Protein AF-A0AAV0GE05-F1 (afdb_monomer)

Secondary structure (DSSP, 8-state):
--HHHHHHHHHHHHHHHHHTTS-TTHHHHHHHHHHT--HHHHHHHHHHHHHHTSS--TTSTTHHHHHHHHHHHHHTT-HHHHHHHHHTTHHHHHHHHHHH--GGGGEEE-SSSS-EEE-SS-HHHHHHHHHHHHHGGGS--

Structure (mmCIF, N/CA/C/O backbone):
data_AF-A0AAV0GE05-F1
#
_entry.id   AF-A0AAV0GE05-F1
#
loop_
_atom_site.group_PDB
_atom_site.id
_atom_site.type_symbol
_atom_site.label_atom_id
_atom_site.label_alt_id
_atom_site.label_comp_id
_atom_site.label_asym_id
_atom_site.label_entity_id
_atom_site.label_seq_id
_atom_site.pdbx_PDB_ins_code
_atom_site.Cartn_x
_atom_site.Cartn_y
_atom_site.Cartn_z
_atom_site.occupancy
_atom_site.B_iso_or_equiv
_atom_site.auth_seq_id
_atom_site.auth_comp_id
_atom_site.auth_asym_id
_atom_site.auth_atom_id
_atom_site.pdbx_PDB_model_num
ATOM 1 N N . MET A 1 1 ? -15.105 -10.826 10.543 1.00 56.22 1 MET A N 1
ATOM 2 C CA . MET A 1 1 ? -13.680 -10.651 10.905 1.00 56.22 1 MET A CA 1
ATOM 3 C C . MET A 1 1 ? -13.023 -11.988 10.684 1.00 56.22 1 MET A C 1
ATOM 5 O O . MET A 1 1 ? -13.471 -12.946 11.300 1.00 56.22 1 MET A O 1
ATOM 9 N N . THR A 1 2 ? -12.043 -12.061 9.797 1.00 76.19 2 THR A N 1
ATOM 10 C CA . THR A 1 2 ? -11.319 -13.301 9.517 1.00 76.19 2 THR A CA 1
ATOM 11 C C . THR A 1 2 ? -9.895 -13.157 10.046 1.00 76.19 2 THR A C 1
ATOM 13 O O . THR A 1 2 ? -9.315 -12.073 9.993 1.00 76.19 2 THR A O 1
ATOM 16 N N . GLU A 1 3 ? -9.327 -14.234 10.588 1.00 81.25 3 GLU A N 1
ATOM 17 C CA . GLU A 1 3 ? -7.899 -14.286 10.949 1.00 81.25 3 GLU A CA 1
ATOM 18 C C . GLU A 1 3 ? -7.000 -13.984 9.735 1.00 81.25 3 GLU A C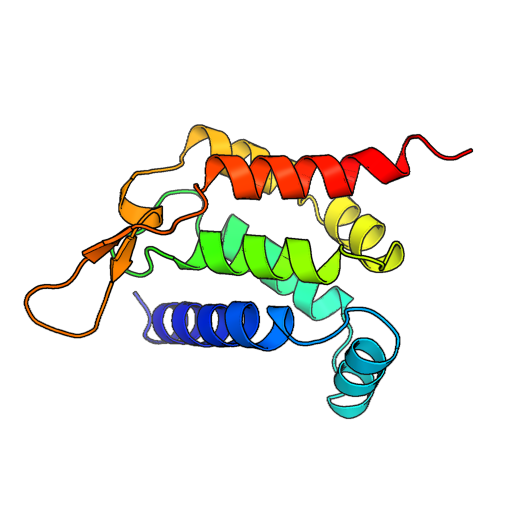 1
ATOM 20 O O . GLU A 1 3 ? -5.898 -13.460 9.871 1.00 81.25 3 GLU A O 1
ATOM 25 N N . GLU A 1 4 ? -7.536 -14.201 8.535 1.00 85.44 4 GLU A N 1
ATOM 26 C CA . GLU A 1 4 ? -6.937 -13.834 7.260 1.00 85.44 4 GLU A CA 1
ATOM 27 C C . GLU A 1 4 ? -6.592 -12.340 7.150 1.00 85.44 4 GLU A C 1
ATOM 29 O O . GLU A 1 4 ? -5.464 -12.027 6.782 1.00 85.44 4 GLU A O 1
ATOM 34 N N . SER A 1 5 ? -7.485 -11.406 7.509 1.00 85.94 5 SER A N 1
ATOM 35 C CA . SER A 1 5 ? -7.186 -9.964 7.388 1.00 85.94 5 SER A CA 1
ATOM 36 C C . SER A 1 5 ? -6.056 -9.520 8.322 1.00 85.94 5 SER A C 1
ATOM 38 O O . SER A 1 5 ? -5.249 -8.667 7.960 1.00 85.94 5 SER A O 1
ATOM 40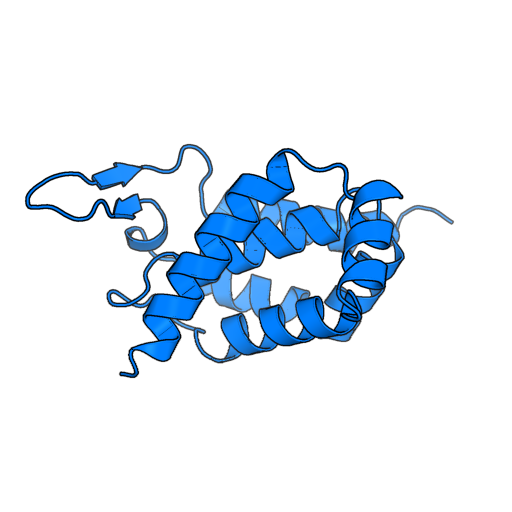 N N . LYS A 1 6 ? -5.959 -10.119 9.517 1.00 88.06 6 LYS A N 1
ATOM 41 C CA . LYS A 1 6 ? -4.842 -9.858 10.440 1.00 88.06 6 LYS A CA 1
ATOM 42 C C . LYS A 1 6 ? -3.535 -10.406 9.883 1.00 88.06 6 LYS A C 1
ATOM 44 O O . LYS A 1 6 ? -2.520 -9.719 9.906 1.00 88.06 6 LYS A O 1
ATOM 49 N N . MET A 1 7 ? -3.566 -11.634 9.368 1.00 91.12 7 MET A N 1
ATOM 50 C CA . MET A 1 7 ? -2.401 -12.240 8.732 1.00 91.12 7 MET A CA 1
ATOM 51 C C . MET A 1 7 ? -1.946 -11.409 7.527 1.00 91.12 7 MET A C 1
ATOM 53 O O . MET A 1 7 ? -0.752 -11.182 7.368 1.00 91.12 7 MET A O 1
ATOM 57 N N . GLN A 1 8 ? -2.880 -10.889 6.728 1.00 91.75 8 GLN A N 1
ATOM 58 C CA . GLN A 1 8 ? -2.580 -9.975 5.627 1.00 91.75 8 GLN A CA 1
ATOM 59 C C . GLN A 1 8 ? -1.893 -8.696 6.111 1.00 91.75 8 GLN A C 1
ATOM 61 O O . GLN A 1 8 ? -0.857 -8.352 5.553 1.00 91.75 8 GLN A O 1
ATOM 66 N N . GLU A 1 9 ? -2.400 -8.026 7.154 1.00 92.56 9 GLU A N 1
ATOM 67 C CA . GLU A 1 9 ? -1.742 -6.839 7.730 1.00 92.56 9 GLU A CA 1
ATOM 68 C C . GLU A 1 9 ? -0.304 -7.153 8.174 1.00 92.56 9 GLU A C 1
ATOM 70 O O . GLU A 1 9 ? 0.615 -6.393 7.870 1.00 92.56 9 GLU A O 1
ATOM 75 N N . VAL A 1 10 ? -0.094 -8.287 8.851 1.00 91.12 10 VAL A N 1
ATOM 76 C CA . VAL A 1 10 ? 1.235 -8.715 9.317 1.00 91.12 10 VAL A CA 1
ATOM 77 C C . VAL A 1 10 ? 2.180 -8.978 8.143 1.00 91.12 10 VAL A C 1
ATOM 79 O O . VAL A 1 10 ? 3.310 -8.490 8.148 1.00 91.12 10 VAL A O 1
ATOM 82 N N . MET A 1 11 ? 1.726 -9.716 7.128 1.00 93.31 11 MET A N 1
ATOM 83 C CA . MET A 1 11 ? 2.538 -10.041 5.953 1.00 93.31 11 MET A CA 1
ATOM 84 C C . MET A 1 11 ? 2.866 -8.792 5.128 1.00 93.31 11 MET A C 1
ATOM 86 O O . MET A 1 11 ? 4.006 -8.643 4.695 1.00 93.31 11 MET A O 1
ATOM 90 N N . LEU A 1 12 ? 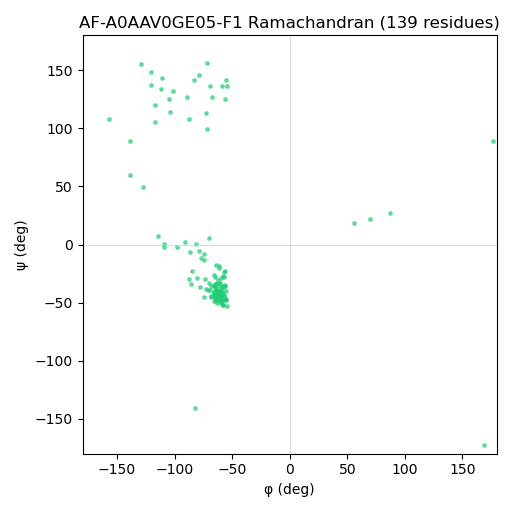1.906 -7.875 4.954 1.00 92.88 12 LEU A N 1
ATOM 91 C CA . LEU A 1 12 ? 2.137 -6.587 4.293 1.00 92.88 12 LEU A CA 1
ATOM 92 C C . LEU A 1 12 ? 3.138 -5.732 5.069 1.00 92.88 12 LEU A C 1
ATOM 94 O O . LEU A 1 12 ? 4.021 -5.143 4.457 1.00 92.88 12 LEU A O 1
ATOM 98 N N . GLY A 1 13 ? 3.027 -5.685 6.398 1.00 91.06 13 GLY A N 1
ATOM 99 C CA . GLY A 1 13 ? 3.967 -4.945 7.237 1.00 91.06 13 GLY A CA 1
ATOM 100 C C . GLY A 1 13 ? 5.385 -5.497 7.145 1.00 91.06 13 GLY A C 1
ATOM 101 O O . GLY A 1 13 ? 6.333 -4.731 6.989 1.00 91.06 13 GLY A O 1
ATOM 102 N N . LEU A 1 14 ? 5.543 -6.825 7.173 1.00 91.50 14 LEU A N 1
ATOM 103 C CA . LEU A 1 14 ? 6.845 -7.456 6.959 1.00 91.50 14 LEU A CA 1
ATOM 104 C C . LEU A 1 14 ? 7.396 -7.123 5.568 1.00 91.50 14 LEU A C 1
ATOM 106 O O . LEU A 1 14 ? 8.553 -6.726 5.449 1.00 91.50 14 LEU A O 1
ATOM 110 N N . ALA A 1 15 ? 6.564 -7.252 4.533 1.00 90.50 15 ALA A N 1
ATOM 111 C CA . ALA A 1 15 ? 6.942 -6.930 3.166 1.00 90.50 15 ALA A CA 1
ATOM 112 C C . ALA A 1 15 ? 7.395 -5.468 3.045 1.00 90.50 15 ALA A C 1
ATOM 114 O O . ALA A 1 15 ? 8.508 -5.232 2.585 1.00 90.50 15 ALA A O 1
ATOM 115 N N . SER A 1 16 ? 6.603 -4.495 3.512 1.00 86.38 16 SER A N 1
ATOM 116 C CA . SER A 1 16 ? 6.952 -3.073 3.392 1.00 86.38 16 SER A CA 1
ATOM 117 C C . SER A 1 16 ? 8.285 -2.745 4.070 1.00 86.38 16 SER A C 1
ATOM 119 O O . SER A 1 16 ? 9.072 -1.976 3.528 1.00 86.38 16 SER A O 1
ATOM 121 N N . HIS A 1 17 ? 8.600 -3.392 5.196 1.00 85.81 17 HIS A N 1
ATOM 122 C CA . HIS A 1 17 ? 9.860 -3.173 5.908 1.00 85.81 17 HIS A CA 1
ATOM 123 C C . HIS A 1 17 ? 11.057 -3.873 5.264 1.00 85.81 17 HIS A C 1
ATOM 125 O O . HIS A 1 17 ? 12.149 -3.315 5.271 1.00 85.81 17 HIS A O 1
ATOM 131 N N . VAL A 1 18 ? 10.876 -5.073 4.709 1.00 86.19 18 VAL A N 1
ATOM 132 C CA . VAL A 1 18 ? 11.963 -5.811 4.045 1.00 86.19 18 VAL A CA 1
ATOM 133 C C . VAL A 1 18 ? 12.279 -5.202 2.682 1.00 86.19 18 VAL A C 1
ATOM 135 O O . VAL A 1 18 ? 13.446 -4.977 2.367 1.00 86.19 18 VAL A O 1
ATOM 138 N N . PHE A 1 19 ? 11.251 -4.889 1.891 1.00 83.06 19 PHE A N 1
ATOM 139 C CA . PHE A 1 19 ? 11.423 -4.357 0.542 1.00 83.06 19 PHE A CA 1
ATOM 140 C C . PHE A 1 19 ? 12.059 -2.966 0.529 1.00 83.06 19 PHE A C 1
ATOM 142 O O . PHE A 1 19 ? 12.783 -2.661 -0.406 1.00 83.06 19 PHE A O 1
ATOM 149 N N . MET A 1 20 ? 11.917 -2.156 1.585 1.00 76.81 20 MET A N 1
ATOM 150 C CA . MET A 1 20 ? 12.657 -0.888 1.698 1.00 76.81 20 MET A CA 1
ATOM 151 C C . MET A 1 20 ? 14.184 -1.039 1.594 1.00 76.81 20 MET A C 1
ATOM 153 O O . MET A 1 20 ? 14.854 -0.069 1.247 1.00 76.81 20 MET A O 1
ATOM 157 N N . TYR A 1 21 ? 14.728 -2.223 1.884 1.00 80.94 21 TYR A N 1
ATOM 158 C CA . TYR A 1 21 ? 16.158 -2.523 1.758 1.00 80.94 21 TYR A CA 1
ATOM 159 C C . TYR A 1 21 ? 16.519 -3.240 0.451 1.00 80.94 21 TYR A C 1
ATOM 161 O O . TYR A 1 21 ? 17.691 -3.529 0.228 1.00 80.94 21 TYR A O 1
ATOM 169 N N . MET A 1 22 ? 15.531 -3.547 -0.392 1.00 77.94 22 MET A N 1
ATOM 170 C CA . MET A 1 22 ? 15.728 -4.150 -1.706 1.00 77.94 22 MET A CA 1
ATOM 171 C C . MET A 1 22 ? 15.601 -3.078 -2.784 1.00 77.94 22 MET A C 1
ATOM 173 O O . MET A 1 22 ? 14.620 -2.329 -2.811 1.00 77.94 22 MET A O 1
ATOM 177 N N . GLU A 1 23 ? 16.553 -3.035 -3.713 1.00 70.69 23 GLU A N 1
ATOM 178 C CA . GLU A 1 23 ? 16.426 -2.180 -4.892 1.00 70.69 23 GLU A CA 1
ATOM 179 C C . GLU A 1 23 ? 15.294 -2.709 -5.792 1.00 70.69 23 GLU A C 1
ATOM 181 O O . GLU A 1 23 ? 15.269 -3.879 -6.186 1.00 70.69 23 GLU A O 1
ATOM 186 N N . SER A 1 24 ? 14.344 -1.836 -6.138 1.00 63.75 24 SER A N 1
ATOM 187 C CA . SER A 1 24 ? 13.180 -2.126 -6.996 1.00 63.75 24 SER A CA 1
ATOM 188 C C . SER A 1 24 ? 13.541 -2.364 -8.475 1.00 63.75 24 SER A C 1
ATOM 190 O O . SER A 1 24 ? 12.663 -2.565 -9.316 1.00 63.75 24 SER A O 1
ATOM 192 N N . GLY A 1 25 ? 14.840 -2.394 -8.787 1.00 68.50 25 GLY A N 1
ATOM 193 C CA . GLY A 1 25 ? 15.402 -2.719 -10.092 1.00 68.50 25 GLY A CA 1
ATOM 194 C C . GLY A 1 25 ? 15.517 -4.225 -10.352 1.00 68.50 25 GLY A C 1
ATOM 195 O O . GLY A 1 25 ? 14.632 -5.020 -10.022 1.00 68.50 25 GLY A O 1
ATOM 196 N N . GLU A 1 26 ? 16.622 -4.632 -10.981 1.00 68.94 26 GLU A N 1
ATOM 197 C CA . GLU A 1 26 ? 16.803 -5.990 -11.516 1.00 68.94 26 GLU A CA 1
ATOM 198 C C . GLU A 1 26 ? 16.718 -7.101 -10.459 1.00 68.94 26 GLU A C 1
ATOM 200 O O . GLU A 1 26 ? 16.220 -8.193 -10.760 1.00 68.94 26 GLU A O 1
ATOM 205 N N . GLU A 1 27 ? 17.160 -6.824 -9.229 1.00 73.12 27 GLU A N 1
ATOM 206 C CA . GLU A 1 27 ? 17.150 -7.787 -8.126 1.00 73.12 27 GLU A CA 1
ATOM 207 C C . GLU A 1 27 ? 15.719 -8.163 -7.724 1.00 73.12 27 GLU A C 1
ATOM 209 O O . GLU A 1 27 ? 15.377 -9.350 -7.680 1.00 73.12 27 GLU A O 1
ATOM 214 N N . SER A 1 28 ? 14.842 -7.172 -7.535 1.00 77.69 28 SER A N 1
ATOM 215 C CA . SER A 1 28 ? 13.436 -7.422 -7.207 1.00 77.69 28 SER A CA 1
ATOM 216 C C . SER A 1 28 ? 12.719 -8.209 -8.311 1.00 77.69 28 SER A C 1
ATOM 218 O O . SER A 1 28 ? 12.069 -9.220 -8.033 1.00 77.69 28 SER A O 1
ATOM 220 N N . GLY A 1 29 ? 12.923 -7.833 -9.579 1.00 82.75 29 GLY A N 1
ATOM 221 C CA . GLY A 1 29 ? 12.338 -8.533 -10.722 1.00 82.75 29 GLY A CA 1
ATOM 222 C C . GLY A 1 29 ? 12.830 -9.980 -10.838 1.00 82.75 29 GLY A C 1
ATOM 223 O O . GLY A 1 29 ? 12.082 -10.869 -11.250 1.00 82.75 29 GLY A O 1
ATOM 224 N N . MET A 1 30 ? 14.080 -10.263 -10.450 1.00 83.75 30 MET A N 1
ATOM 225 C CA . MET A 1 30 ? 14.581 -11.638 -10.366 1.00 83.75 30 MET A CA 1
ATOM 226 C C . MET A 1 30 ? 13.851 -12.439 -9.284 1.00 83.75 30 MET A C 1
ATOM 228 O O . MET A 1 30 ? 13.495 -13.595 -9.531 1.00 83.75 30 MET A O 1
ATOM 232 N N . MET A 1 31 ? 13.592 -11.838 -8.121 1.00 85.19 31 MET A N 1
ATOM 233 C CA . MET A 1 31 ? 12.864 -12.494 -7.031 1.00 85.19 31 MET A CA 1
ATOM 234 C C . MET A 1 31 ? 11.418 -12.811 -7.423 1.00 85.19 31 MET A C 1
ATOM 236 O O . MET A 1 31 ? 10.976 -13.940 -7.204 1.00 85.19 31 MET A O 1
ATOM 240 N N . PHE A 1 32 ? 10.715 -11.883 -8.082 1.00 88.00 32 PHE A N 1
ATOM 241 C CA . PHE A 1 32 ? 9.369 -12.126 -8.619 1.00 88.00 32 PHE A CA 1
ATOM 242 C C . PHE A 1 32 ? 9.353 -13.280 -9.627 1.00 88.00 32 PHE A C 1
ATOM 244 O O . PHE A 1 32 ? 8.574 -14.227 -9.481 1.00 88.00 32 PHE A O 1
ATOM 251 N N . ARG A 1 33 ? 10.293 -13.285 -10.585 1.00 88.88 33 ARG A N 1
ATOM 252 C CA . ARG A 1 33 ? 10.438 -14.391 -11.549 1.00 88.88 33 ARG A CA 1
ATOM 253 C C . ARG A 1 33 ? 10.721 -15.727 -10.868 1.00 88.88 33 ARG A C 1
ATOM 255 O O . ARG A 1 33 ? 10.111 -16.728 -11.233 1.00 88.88 33 ARG A O 1
ATOM 262 N N . LYS A 1 34 ? 11.618 -15.754 -9.878 1.00 90.31 34 LYS A N 1
ATOM 263 C CA . LYS A 1 34 ? 11.959 -16.971 -9.124 1.00 90.31 34 LYS A CA 1
ATOM 264 C C . LYS A 1 34 ? 10.773 -17.491 -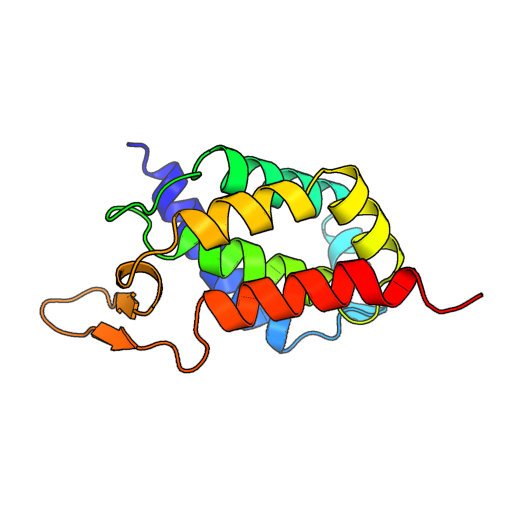8.310 1.00 90.31 34 LYS A C 1
ATOM 266 O O . LYS A 1 34 ? 10.607 -18.702 -8.196 1.00 90.31 34 LYS A O 1
ATOM 271 N N . ALA A 1 35 ? 9.959 -16.591 -7.766 1.00 90.56 35 ALA A N 1
ATOM 272 C CA . ALA A 1 35 ? 8.729 -16.932 -7.061 1.00 90.56 35 ALA A CA 1
ATOM 273 C C . ALA A 1 35 ? 7.589 -17.355 -8.007 1.00 90.56 35 ALA A C 1
ATOM 275 O O . ALA A 1 35 ? 6.592 -17.899 -7.540 1.00 90.56 35 ALA A O 1
ATOM 276 N N . GLY A 1 36 ? 7.720 -17.119 -9.318 1.00 92.69 36 GLY A N 1
ATOM 277 C CA . GLY A 1 36 ? 6.664 -17.381 -10.296 1.00 92.69 36 GLY A CA 1
ATOM 278 C C . GLY A 1 36 ? 5.475 -16.425 -10.176 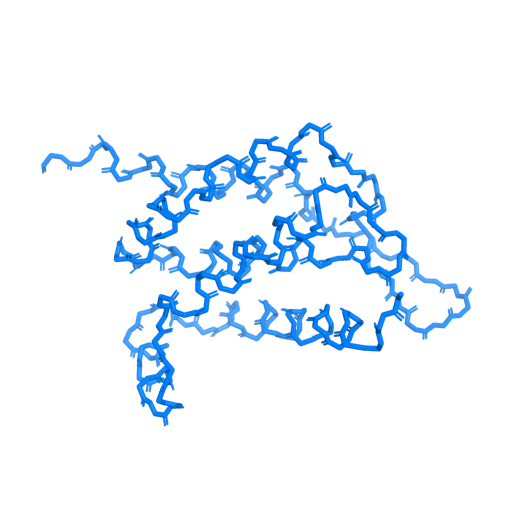1.00 92.69 36 GLY A C 1
ATOM 279 O O . GLY A 1 36 ? 4.380 -16.772 -10.608 1.00 92.69 36 GLY A O 1
ATOM 280 N N . ILE A 1 37 ? 5.680 -15.245 -9.583 1.00 91.25 37 ILE A N 1
ATOM 281 C CA . ILE A 1 37 ? 4.642 -14.240 -9.331 1.00 91.25 37 ILE A CA 1
ATOM 282 C C . ILE A 1 37 ? 4.912 -13.035 -10.224 1.00 91.25 37 ILE A C 1
ATOM 284 O O . ILE A 1 37 ? 6.045 -12.561 -10.295 1.00 91.25 37 ILE A O 1
ATOM 288 N N . LYS A 1 38 ? 3.879 -12.514 -10.888 1.00 91.81 38 LYS A N 1
ATOM 289 C CA . LYS A 1 38 ? 3.992 -11.265 -11.651 1.00 91.81 38 LYS A CA 1
ATOM 290 C C . LYS A 1 38 ? 3.821 -10.063 -10.732 1.00 91.81 38 LYS A C 1
ATOM 292 O O . LYS A 1 38 ? 2.921 -10.044 -9.895 1.00 91.81 38 LYS A O 1
ATOM 297 N N . GLU A 1 39 ? 4.593 -9.008 -10.961 1.00 91.06 39 GLU A N 1
ATOM 298 C CA . GLU A 1 39 ? 4.456 -7.745 -10.226 1.00 91.06 39 GLU A CA 1
ATOM 299 C C . GLU A 1 39 ? 3.030 -7.176 -10.347 1.00 91.06 39 GLU A C 1
ATOM 301 O O . GLU A 1 39 ? 2.471 -6.670 -9.377 1.00 91.06 39 GLU A O 1
ATOM 306 N N . ALA A 1 40 ? 2.386 -7.351 -11.506 1.00 93.44 40 ALA A N 1
ATOM 307 C CA . ALA A 1 40 ? 1.001 -6.940 -11.727 1.00 93.44 40 ALA A CA 1
ATOM 308 C C . ALA A 1 40 ? -0.017 -7.665 -10.824 1.00 93.44 40 ALA A C 1
ATOM 310 O O . ALA A 1 40 ? -1.033 -7.075 -10.459 1.00 93.44 40 ALA A O 1
ATOM 311 N N . GLU A 1 41 ? 0.249 -8.915 -10.432 1.00 95.06 41 GLU A N 1
ATOM 312 C CA . GLU A 1 41 ? -0.619 -9.655 -9.505 1.00 95.06 41 GLU A CA 1
ATOM 313 C C . GLU A 1 41 ? -0.520 -9.076 -8.091 1.00 95.06 41 GLU A C 1
ATOM 315 O O . GLU A 1 41 ? -1.537 -8.914 -7.414 1.00 95.06 41 GLU A O 1
ATOM 320 N N . LEU A 1 42 ? 0.689 -8.688 -7.666 1.00 93.81 42 LEU A N 1
ATOM 321 C CA . LEU A 1 42 ? 0.879 -7.978 -6.403 1.00 93.81 42 LEU A CA 1
ATOM 322 C C . LEU A 1 42 ? 0.185 -6.611 -6.436 1.00 93.81 42 LEU A C 1
ATOM 324 O O . LEU A 1 42 ? -0.568 -6.298 -5.517 1.00 93.81 42 LEU A O 1
ATOM 328 N N . ALA A 1 43 ? 0.368 -5.835 -7.509 1.00 95.81 43 ALA A N 1
ATOM 329 C CA . ALA A 1 43 ? -0.290 -4.539 -7.685 1.00 95.81 43 ALA A CA 1
ATOM 330 C C . ALA A 1 43 ? -1.820 -4.660 -7.593 1.00 95.81 43 ALA A C 1
ATOM 332 O O . ALA A 1 43 ? -2.462 -3.927 -6.840 1.00 95.81 43 ALA A O 1
ATOM 333 N N . GLN A 1 44 ? -2.404 -5.637 -8.292 1.00 97.25 44 GLN A N 1
ATOM 334 C CA . GLN A 1 44 ? -3.839 -5.908 -8.225 1.00 97.25 44 GLN A CA 1
ATOM 335 C C . GLN A 1 44 ? -4.281 -6.285 -6.808 1.00 97.25 44 GLN A C 1
ATOM 337 O O . GLN A 1 44 ? -5.327 -5.825 -6.345 1.00 97.25 44 GLN A O 1
ATOM 342 N N . LYS A 1 45 ? -3.486 -7.088 -6.092 1.00 96.19 45 LYS A N 1
ATOM 343 C CA . LYS A 1 45 ? -3.812 -7.466 -4.717 1.00 96.19 45 LYS A CA 1
ATOM 344 C C . LYS A 1 45 ? -3.799 -6.267 -3.771 1.00 96.19 45 LYS A C 1
ATOM 346 O O . LYS A 1 45 ? -4.658 -6.193 -2.896 1.00 96.19 45 LYS A O 1
ATOM 351 N N . LEU A 1 46 ? -2.872 -5.327 -3.958 1.00 96.94 46 LEU A N 1
ATOM 352 C CA . LEU A 1 46 ? -2.824 -4.093 -3.170 1.00 96.94 46 LEU A CA 1
ATOM 353 C C . LEU A 1 46 ? -4.070 -3.238 -3.392 1.00 96.94 46 LEU A C 1
ATOM 355 O O . LEU A 1 46 ? -4.672 -2.803 -2.414 1.00 96.94 46 LEU A O 1
ATOM 359 N N . ILE A 1 47 ? -4.512 -3.077 -4.640 1.00 97.75 47 ILE A N 1
ATOM 360 C CA . ILE A 1 47 ? -5.753 -2.353 -4.951 1.00 97.75 47 ILE A CA 1
ATOM 361 C C . ILE A 1 47 ? -6.958 -3.010 -4.274 1.00 97.75 47 ILE A C 1
ATOM 363 O O . ILE A 1 47 ? -7.683 -2.334 -3.554 1.00 97.75 47 ILE A O 1
ATOM 367 N N . GLN A 1 48 ? -7.108 -4.334 -4.378 1.00 97.00 48 GLN A N 1
ATOM 368 C CA . GLN A 1 48 ? -8.191 -5.064 -3.698 1.00 97.00 48 GLN A CA 1
ATOM 369 C C . GLN A 1 48 ? -8.160 -4.893 -2.168 1.00 97.00 48 GLN A C 1
ATOM 371 O O . GLN A 1 48 ? -9.202 -4.837 -1.507 1.00 97.00 48 GLN A O 1
ATOM 376 N N . ILE A 1 49 ? -6.966 -4.832 -1.570 1.00 95.62 49 ILE A N 1
ATOM 377 C CA . ILE A 1 49 ? -6.816 -4.567 -0.135 1.00 95.62 49 ILE A CA 1
ATOM 378 C C . ILE A 1 49 ? -7.316 -3.158 0.203 1.00 95.62 49 ILE A C 1
ATOM 380 O O . ILE A 1 49 ? -8.060 -3.012 1.172 1.00 95.62 49 ILE A O 1
ATOM 384 N N . LEU A 1 50 ? -6.953 -2.142 -0.582 1.00 96.50 50 L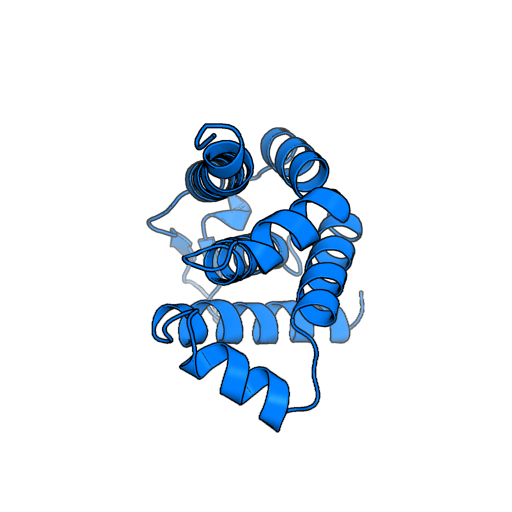EU A N 1
ATOM 385 C CA . LEU A 1 50 ? -7.405 -0.766 -0.357 1.00 96.50 50 LEU A CA 1
ATOM 386 C C . LEU A 1 50 ? -8.921 -0.630 -0.563 1.00 96.50 50 LEU A C 1
ATOM 388 O O . LEU A 1 50 ? -9.605 -0.094 0.309 1.00 96.50 50 LEU A O 1
ATOM 392 N N . GLU A 1 51 ? -9.462 -1.239 -1.620 1.00 95.81 51 GLU A N 1
ATOM 393 C CA . GLU A 1 51 ? -10.901 -1.270 -1.910 1.00 95.81 51 GLU A CA 1
ATOM 394 C C . GLU A 1 51 ? -11.712 -1.935 -0.791 1.00 95.81 51 GLU A C 1
ATOM 396 O O . GLU A 1 51 ? -12.803 -1.483 -0.448 1.00 95.81 51 GLU A O 1
ATOM 401 N N . SER A 1 52 ? -11.183 -3.004 -0.190 1.00 94.31 52 SER A N 1
ATOM 402 C CA . SER A 1 52 ? -11.842 -3.693 0.928 1.00 94.31 52 SER A CA 1
ATOM 403 C C . SER A 1 52 ? -11.708 -2.951 2.264 1.00 94.31 52 SER A C 1
ATOM 405 O O . SER A 1 52 ? -12.414 -3.277 3.220 1.00 94.31 52 SER A O 1
ATOM 407 N N . HIS A 1 53 ? -10.839 -1.939 2.333 1.00 93.69 53 HIS A N 1
ATOM 408 C CA . HIS A 1 53 ? -10.556 -1.157 3.534 1.00 93.69 53 HIS A CA 1
ATOM 409 C C . HIS A 1 53 ? -10.689 0.350 3.282 1.00 93.69 53 HIS A C 1
ATOM 411 O O . HIS A 1 53 ? -9.817 1.109 3.694 1.00 93.69 53 HIS A O 1
ATOM 417 N N . GLN A 1 54 ? -11.793 0.803 2.679 1.00 93.31 54 GLN A N 1
ATOM 418 C CA . GLN A 1 54 ? -12.035 2.233 2.405 1.00 93.31 54 GLN A CA 1
ATOM 419 C C . GLN A 1 54 ? -12.011 3.129 3.656 1.00 93.31 54 GLN A C 1
ATOM 421 O O . GLN A 1 54 ? -11.672 4.297 3.555 1.00 93.31 54 GLN A O 1
ATOM 426 N N . TYR A 1 55 ? -12.329 2.592 4.843 1.00 93.56 55 TYR A N 1
ATOM 427 C CA . TYR A 1 55 ? -12.329 3.335 6.112 1.00 93.56 55 TYR A CA 1
ATOM 428 C C . TYR A 1 55 ? -11.359 2.738 7.133 1.00 93.56 55 TYR A C 1
ATOM 430 O O . TYR A 1 55 ? -11.116 1.525 7.113 1.00 93.56 55 TYR A O 1
ATOM 438 N N . PRO A 1 56 ? -10.742 3.546 8.022 1.00 91.00 56 PRO A N 1
ATOM 439 C CA . PRO A 1 56 ? -9.804 3.053 9.032 1.00 91.00 56 PRO A CA 1
ATOM 440 C C . PRO A 1 56 ? -10.415 1.944 9.882 1.00 91.00 56 PRO A C 1
ATOM 442 O O . PRO A 1 56 ? -11.555 2.036 10.332 1.00 91.00 56 PRO A O 1
ATOM 445 N N . SER A 1 57 ? -9.637 0.893 10.125 1.00 89.75 57 SER A N 1
ATOM 446 C CA . SER A 1 57 ? -10.083 -0.258 10.903 1.00 89.75 57 SER A CA 1
ATOM 447 C C . SER A 1 57 ? -9.250 -0.390 12.162 1.00 89.75 57 SER A C 1
ATOM 449 O O . SER A 1 57 ? -8.059 -0.657 12.092 1.00 89.75 57 SER A O 1
ATOM 451 N N . ILE A 1 58 ? -9.887 -0.328 13.331 1.00 86.50 58 ILE A N 1
ATOM 452 C CA . ILE A 1 58 ? -9.211 -0.590 14.613 1.00 86.50 58 ILE A CA 1
ATOM 453 C C . ILE A 1 58 ? -8.644 -2.016 14.718 1.00 86.50 58 ILE A C 1
ATOM 455 O O . ILE A 1 58 ? -7.816 -2.293 15.579 1.00 86.50 58 ILE A O 1
ATOM 459 N N . LYS A 1 59 ? -9.118 -2.939 13.870 1.00 87.19 59 LYS A N 1
ATOM 460 C CA . LYS A 1 59 ? -8.737 -4.359 13.897 1.00 87.19 59 LYS A CA 1
ATOM 461 C C . LYS A 1 59 ? -7.487 -4.650 13.075 1.00 87.19 59 LYS A C 1
ATOM 463 O O . LYS A 1 59 ? -6.790 -5.605 13.392 1.00 87.19 59 LYS A O 1
ATOM 468 N N . VAL A 1 60 ? -7.266 -3.862 12.025 1.00 90.25 60 VAL A N 1
ATOM 469 C CA . VAL A 1 60 ? -6.114 -3.946 11.115 1.00 90.25 60 VAL A CA 1
ATOM 470 C C . VAL A 1 60 ? -5.622 -2.530 10.780 1.00 90.25 60 VAL A C 1
ATOM 472 O O . VAL A 1 60 ? -5.674 -2.102 9.626 1.00 90.25 60 VAL A O 1
ATOM 475 N N . PRO A 1 61 ? -5.219 -1.744 11.795 1.00 89.06 61 PRO A N 1
ATOM 476 C CA . PRO A 1 61 ? -5.048 -0.294 11.676 1.00 89.06 61 PRO A CA 1
ATOM 477 C C . PRO A 1 61 ? -3.961 0.141 10.697 1.00 89.06 61 PRO A C 1
ATOM 479 O O . PRO A 1 61 ? -3.959 1.292 10.280 1.00 89.06 61 PRO A O 1
ATOM 482 N N . ARG A 1 62 ? -3.041 -0.745 10.309 1.00 90.75 62 ARG A N 1
ATOM 483 C CA . ARG A 1 62 ? -1.908 -0.402 9.439 1.00 90.75 62 ARG A CA 1
ATOM 484 C C . ARG A 1 62 ? -2.027 -0.996 8.043 1.00 90.75 62 ARG A C 1
ATOM 486 O O . ARG A 1 62 ? -1.143 -0.768 7.224 1.00 90.75 62 ARG A O 1
ATOM 493 N N . ILE A 1 63 ? -3.099 -1.731 7.735 1.00 93.56 63 ILE A N 1
ATOM 494 C CA . ILE A 1 63 ? -3.186 -2.473 6.470 1.00 93.56 63 ILE A CA 1
ATOM 495 C C . ILE A 1 63 ? -3.105 -1.553 5.247 1.00 93.56 63 ILE A C 1
ATOM 497 O O . ILE A 1 63 ? -2.350 -1.833 4.319 1.00 93.56 63 ILE A O 1
ATOM 501 N N . ARG A 1 64 ? -3.802 -0.410 5.280 1.00 95.56 64 ARG A N 1
ATOM 502 C CA . ARG A 1 64 ? -3.723 0.596 4.217 1.00 95.56 64 ARG A CA 1
ATOM 503 C C . ARG A 1 64 ? -2.352 1.235 4.129 1.00 95.56 64 ARG A C 1
ATOM 505 O O . ARG A 1 64 ? -1.809 1.364 3.039 1.00 95.56 64 ARG A O 1
ATOM 512 N N . ARG A 1 65 ? -1.782 1.606 5.276 1.00 94.19 65 ARG A N 1
ATOM 513 C CA . ARG A 1 65 ? -0.447 2.196 5.348 1.00 94.19 65 ARG A CA 1
ATOM 514 C C . ARG A 1 65 ? 0.584 1.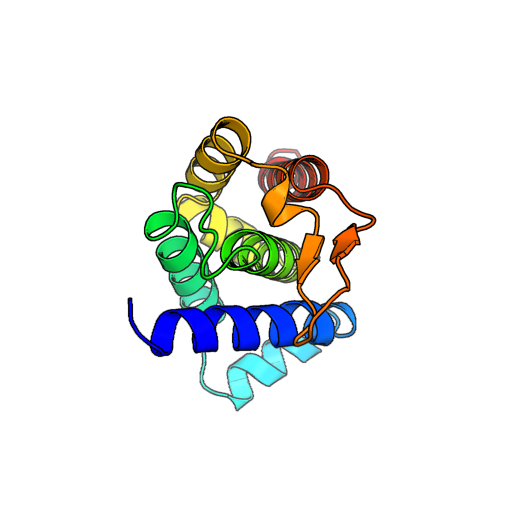294 4.673 1.00 94.19 65 ARG A C 1
ATOM 516 O O . ARG A 1 65 ? 1.292 1.745 3.780 1.00 94.19 65 ARG A O 1
ATOM 523 N N . PHE A 1 66 ? 0.631 0.023 5.065 1.00 94.25 66 PHE A N 1
ATOM 524 C CA . PHE A 1 66 ? 1.578 -0.935 4.502 1.00 94.25 66 PHE A CA 1
ATOM 525 C C . PHE A 1 66 ? 1.326 -1.200 3.018 1.00 94.25 66 PHE A C 1
ATOM 527 O O . PHE A 1 66 ? 2.280 -1.367 2.262 1.00 94.25 66 PHE A O 1
ATOM 534 N N . ALA A 1 67 ? 0.064 -1.184 2.579 1.00 96.56 67 ALA A N 1
ATOM 535 C CA . ALA A 1 67 ? -0.258 -1.306 1.163 1.00 96.56 67 ALA A CA 1
ATOM 536 C C . ALA A 1 67 ? 0.298 -0.126 0.347 1.00 96.56 67 ALA A C 1
ATOM 538 O O . ALA A 1 67 ? 0.884 -0.346 -0.712 1.00 96.56 67 ALA A O 1
ATOM 539 N N . ILE A 1 68 ? 0.181 1.106 0.856 1.00 96.06 68 ILE A N 1
ATOM 540 C CA . ILE A 1 68 ? 0.741 2.300 0.203 1.00 96.06 68 ILE A CA 1
ATOM 541 C C . ILE A 1 68 ? 2.269 2.287 0.235 1.00 96.06 68 ILE A C 1
ATOM 543 O O . ILE A 1 68 ? 2.891 2.564 -0.785 1.00 96.06 68 ILE A O 1
ATOM 547 N N . GLU A 1 69 ? 2.891 1.946 1.365 1.00 94.88 69 GLU A N 1
ATOM 548 C CA . GLU A 1 69 ? 4.355 1.839 1.458 1.00 94.88 69 GLU A CA 1
ATOM 549 C C . GLU A 1 69 ? 4.904 0.836 0.433 1.00 94.88 69 GLU A C 1
ATOM 551 O O . GLU A 1 69 ? 5.882 1.127 -0.260 1.00 94.88 69 GLU A O 1
ATOM 556 N N . LEU A 1 70 ? 4.239 -0.315 0.282 1.00 94.62 70 LEU A N 1
ATOM 557 C CA . LEU A 1 70 ? 4.635 -1.313 -0.706 1.00 94.62 70 LEU A CA 1
ATOM 558 C C . LEU A 1 70 ? 4.372 -0.839 -2.142 1.00 94.62 70 LEU A C 1
ATOM 560 O O . LEU A 1 70 ? 5.215 -1.057 -3.008 1.00 94.62 70 LEU A O 1
ATOM 564 N N . ALA A 1 71 ? 3.262 -0.144 -2.402 1.00 95.56 71 ALA A N 1
ATOM 565 C CA . ALA A 1 71 ? 2.993 0.446 -3.713 1.00 95.56 71 ALA A CA 1
ATOM 566 C C . ALA A 1 71 ? 4.032 1.514 -4.096 1.00 95.56 71 ALA A C 1
ATOM 568 O O . ALA A 1 71 ? 4.514 1.520 -5.226 1.00 95.56 71 ALA A O 1
ATOM 569 N N . ILE A 1 72 ? 4.427 2.379 -3.154 1.00 94.88 72 ILE A N 1
ATOM 570 C CA . ILE A 1 72 ? 5.511 3.353 -3.344 1.00 94.88 72 ILE A CA 1
ATOM 571 C C . ILE A 1 72 ? 6.799 2.627 -3.722 1.00 94.88 72 ILE A C 1
ATOM 573 O O . ILE A 1 72 ? 7.443 3.010 -4.695 1.00 94.88 72 ILE A O 1
ATOM 577 N N . TRP A 1 73 ? 7.161 1.569 -2.993 1.00 92.88 73 TRP A N 1
ATOM 578 C CA . TRP A 1 73 ? 8.337 0.768 -3.328 1.00 92.88 73 TRP A CA 1
ATOM 579 C C . TRP A 1 73 ? 8.243 0.162 -4.734 1.00 92.88 73 TRP A C 1
ATOM 581 O O . TRP A 1 73 ? 9.204 0.250 -5.491 1.00 92.88 73 TRP A O 1
ATOM 591 N N . MET A 1 74 ? 7.083 -0.381 -5.119 1.00 92.19 74 MET A N 1
ATOM 592 C CA . MET A 1 74 ? 6.885 -0.936 -6.461 1.00 92.19 74 MET A CA 1
ATOM 593 C C . MET A 1 74 ? 7.050 0.114 -7.562 1.00 92.19 74 MET A C 1
ATOM 595 O O . MET A 1 74 ? 7.492 -0.237 -8.651 1.00 92.19 74 MET A O 1
ATOM 599 N N . MET A 1 75 ? 6.671 1.367 -7.305 1.00 92.44 75 MET A N 1
ATOM 600 C CA . MET A 1 75 ? 6.765 2.464 -8.274 1.00 92.44 75 MET A CA 1
ATOM 601 C C . MET A 1 75 ? 8.166 3.069 -8.371 1.00 92.44 75 MET A C 1
ATOM 603 O O . MET A 1 75 ? 8.526 3.573 -9.435 1.00 92.44 75 MET A O 1
ATOM 607 N N . ARG A 1 76 ? 8.960 3.023 -7.293 1.00 89.31 76 ARG A N 1
ATOM 608 C CA . ARG A 1 76 ? 10.340 3.528 -7.309 1.00 89.31 76 ARG A CA 1
ATOM 609 C C . ARG A 1 76 ? 11.123 2.836 -8.415 1.00 89.31 76 ARG A C 1
ATOM 611 O O . ARG A 1 76 ? 11.161 1.611 -8.469 1.00 89.31 76 ARG A O 1
ATOM 618 N N . ASP A 1 77 ? 11.716 3.624 -9.302 1.00 80.62 77 ASP A N 1
ATOM 619 C CA . ASP A 1 77 ? 12.613 3.161 -10.366 1.00 80.62 77 ASP A CA 1
ATOM 620 C C . ASP A 1 77 ? 12.010 2.096 -11.313 1.00 80.62 77 ASP A C 1
ATOM 622 O O . ASP A 1 77 ? 12.737 1.411 -12.035 1.00 80.62 77 ASP A O 1
ATOM 626 N N . ASN A 1 78 ? 10.674 1.959 -11.358 1.00 86.69 78 ASN A N 1
ATOM 627 C CA . ASN A 1 78 ? 9.987 0.987 -12.210 1.00 86.69 78 ASN A CA 1
ATOM 628 C C . ASN A 1 78 ? 8.726 1.573 -12.864 1.00 86.69 78 ASN A C 1
ATOM 630 O O . ASN A 1 78 ? 7.598 1.428 -12.383 1.00 86.69 78 ASN A O 1
ATOM 634 N N . ARG A 1 79 ? 8.920 2.164 -14.048 1.00 88.12 79 ARG A N 1
ATOM 635 C CA . ARG A 1 79 ? 7.853 2.775 -14.855 1.00 88.12 79 ARG A CA 1
ATOM 636 C C . ARG A 1 79 ? 6.703 1.824 -15.196 1.00 88.12 79 ARG A C 1
ATOM 638 O O . ARG A 1 79 ? 5.547 2.239 -15.226 1.00 88.12 79 ARG A O 1
ATOM 645 N N . ARG A 1 80 ? 6.986 0.535 -15.417 1.00 90.06 80 ARG A N 1
ATOM 646 C CA . ARG A 1 80 ? 5.934 -0.451 -15.726 1.00 90.06 80 ARG A CA 1
ATOM 647 C C . ARG A 1 80 ? 4.972 -0.607 -14.553 1.00 90.06 80 ARG A C 1
ATOM 649 O O . ARG A 1 80 ? 3.766 -0.683 -14.764 1.00 90.06 80 ARG A O 1
ATOM 656 N N . ASN A 1 81 ? 5.490 -0.614 -13.327 1.00 92.12 81 ASN A N 1
ATOM 657 C CA . ASN A 1 81 ? 4.655 -0.693 -12.133 1.00 92.12 81 ASN A CA 1
ATOM 658 C C . ASN A 1 81 ? 3.827 0.581 -11.927 1.00 92.12 81 ASN A C 1
ATOM 660 O O . ASN A 1 81 ? 2.670 0.469 -11.526 1.00 92.12 81 ASN A O 1
ATOM 664 N N . ILE A 1 82 ? 4.369 1.761 -12.258 1.00 94.38 82 ILE A N 1
ATOM 665 C CA . ILE A 1 82 ? 3.608 3.024 -12.250 1.00 94.38 82 ILE A CA 1
ATOM 666 C C . ILE A 1 82 ? 2.410 2.926 -13.204 1.00 94.38 82 ILE A C 1
ATOM 668 O O . ILE A 1 82 ? 1.273 3.176 -12.803 1.00 94.38 82 ILE A O 1
ATOM 672 N N . GLU A 1 83 ? 2.642 2.506 -14.451 1.00 94.31 83 GLU A N 1
ATOM 673 C CA . GLU A 1 83 ? 1.582 2.340 -15.456 1.00 94.31 83 GLU A CA 1
ATOM 674 C C . GLU A 1 83 ? 0.522 1.321 -15.017 1.00 94.31 83 GLU A C 1
ATOM 676 O O . GLU A 1 83 ? -0.676 1.583 -15.135 1.00 94.31 83 GLU A O 1
ATOM 681 N N . VAL A 1 84 ? 0.945 0.180 -14.468 1.00 95.38 84 VAL A N 1
ATOM 682 C CA . VAL A 1 84 ? 0.036 -0.860 -13.968 1.00 95.38 84 VAL A CA 1
ATOM 683 C C . VAL A 1 84 ? -0.816 -0.346 -12.809 1.00 95.38 84 VAL A C 1
ATOM 685 O O . VAL A 1 84 ? -2.037 -0.485 -12.854 1.00 95.38 84 VAL A O 1
ATOM 688 N N . LEU A 1 85 ? -0.211 0.266 -11.788 1.00 96.81 85 LEU A N 1
ATOM 689 C CA . LEU A 1 85 ? -0.938 0.771 -10.618 1.00 96.81 85 LEU A CA 1
ATOM 690 C C . LEU A 1 85 ? -1.906 1.897 -10.990 1.00 96.81 85 LEU A C 1
ATOM 692 O O . LEU A 1 85 ? -3.037 1.912 -10.502 1.00 96.81 85 LEU A O 1
ATOM 696 N N . ARG A 1 86 ? -1.508 2.790 -11.904 1.00 96.19 86 ARG A N 1
ATOM 697 C CA . ARG A 1 86 ? -2.398 3.824 -12.443 1.00 96.19 86 ARG A CA 1
ATOM 698 C C . ARG A 1 86 ? -3.602 3.210 -13.158 1.00 96.19 86 ARG A C 1
ATOM 700 O O . ARG A 1 86 ? -4.735 3.559 -12.844 1.00 96.19 86 ARG A O 1
ATOM 707 N N . ASN A 1 87 ? -3.375 2.249 -14.055 1.00 96.56 87 ASN A N 1
ATOM 708 C CA . ASN A 1 87 ? -4.449 1.582 -14.801 1.00 96.56 87 ASN A CA 1
ATOM 709 C C . ASN A 1 87 ? -5.393 0.768 -13.905 1.00 96.56 87 ASN A C 1
ATOM 711 O O . ASN A 1 87 ? -6.562 0.595 -14.241 1.00 96.56 87 ASN A O 1
ATOM 715 N N . LEU A 1 88 ? -4.898 0.271 -12.770 1.00 97.44 88 LEU A N 1
ATOM 716 C CA . LEU A 1 88 ? -5.708 -0.416 -11.766 1.00 97.44 88 LEU A CA 1
ATOM 717 C C . LEU A 1 88 ? -6.465 0.548 -10.832 1.00 97.44 88 LEU A C 1
ATOM 719 O O . LEU A 1 88 ? -7.182 0.082 -9.953 1.00 97.44 88 LEU A O 1
ATOM 723 N N . GLY A 1 89 ? -6.331 1.867 -11.004 1.00 96.25 89 GLY A N 1
ATOM 724 C CA . GLY A 1 89 ? -7.088 2.859 -10.238 1.00 96.25 89 GLY A CA 1
ATOM 725 C C . GLY A 1 89 ? -6.455 3.264 -8.905 1.00 96.25 89 GLY A C 1
ATOM 726 O O . GLY A 1 89 ? -7.178 3.671 -7.996 1.00 96.25 89 GLY A O 1
ATOM 727 N N . MET A 1 90 ? -5.124 3.181 -8.768 1.00 97.56 90 MET A N 1
ATOM 728 C CA . MET A 1 90 ? -4.427 3.605 -7.543 1.00 97.56 90 MET A CA 1
ATOM 729 C C . MET A 1 90 ? -4.737 5.059 -7.159 1.00 97.56 90 MET A C 1
ATOM 731 O O . MET A 1 90 ? -4.942 5.332 -5.983 1.00 97.56 90 MET A O 1
ATOM 735 N N . GLU A 1 91 ? -4.825 5.978 -8.125 1.00 96.81 91 GLU A N 1
ATOM 736 C CA . GLU A 1 91 ? -5.135 7.394 -7.861 1.00 96.81 91 GLU A CA 1
ATOM 737 C C . GLU A 1 91 ? -6.445 7.552 -7.081 1.00 96.81 91 GLU A C 1
ATOM 739 O O . GLU A 1 91 ? -6.463 8.192 -6.034 1.00 96.81 91 GLU A O 1
ATOM 744 N N . HIS A 1 92 ? -7.507 6.871 -7.518 1.00 96.69 92 HIS A N 1
ATOM 745 C CA . HIS A 1 92 ? -8.799 6.900 -6.837 1.00 96.69 92 HIS A CA 1
ATOM 746 C C . HIS A 1 92 ? -8.719 6.334 -5.412 1.00 96.69 92 HIS A C 1
ATOM 748 O O . HIS A 1 92 ? -9.287 6.900 -4.479 1.00 96.69 92 HIS A O 1
ATOM 754 N N . GLN A 1 93 ? -7.972 5.241 -5.215 1.00 97.56 93 GLN A N 1
ATOM 755 C CA . GLN A 1 93 ? -7.776 4.683 -3.874 1.00 97.56 93 GLN A CA 1
ATOM 756 C C . GLN A 1 93 ? -7.047 5.672 -2.956 1.00 97.56 93 GLN A C 1
ATOM 758 O O . GLN A 1 93 ? -7.416 5.815 -1.792 1.00 97.56 93 GLN A O 1
ATOM 763 N N . LEU A 1 94 ? -6.036 6.378 -3.468 1.00 97.19 94 LEU A N 1
ATOM 764 C CA . LEU A 1 94 ? -5.306 7.390 -2.708 1.00 97.19 94 LEU A CA 1
ATOM 765 C C . LEU A 1 94 ? -6.203 8.579 -2.324 1.00 97.19 94 LEU A C 1
ATOM 767 O O . LEU A 1 94 ? -6.136 9.018 -1.175 1.00 97.19 94 LEU A O 1
ATOM 771 N N . GLU A 1 95 ? -7.074 9.050 -3.223 1.00 96.25 95 GLU A N 1
ATOM 772 C CA . GLU A 1 95 ? -8.061 10.107 -2.936 1.00 96.25 95 GLU A CA 1
ATOM 773 C C . GLU A 1 95 ? -8.988 9.707 -1.782 1.00 96.25 95 GLU A C 1
ATOM 775 O O . GLU A 1 95 ? -9.077 10.421 -0.780 1.00 96.25 95 GLU A O 1
ATOM 780 N N . CYS A 1 96 ? -9.598 8.517 -1.858 1.00 94.94 96 CYS A N 1
ATOM 781 C CA . CYS A 1 96 ? -10.467 8.011 -0.792 1.00 94.94 96 CYS A CA 1
ATOM 782 C C . CYS A 1 96 ? -9.744 7.936 0.560 1.00 94.94 96 CYS A C 1
ATOM 784 O O . CYS A 1 96 ? -10.328 8.196 1.613 1.00 94.94 96 CYS A O 1
ATOM 786 N N . ILE A 1 97 ? -8.459 7.586 0.554 1.00 94.62 97 ILE A N 1
ATOM 787 C CA . ILE A 1 97 ? -7.660 7.486 1.775 1.00 94.62 97 ILE A CA 1
ATOM 788 C C . ILE A 1 97 ? -7.341 8.865 2.348 1.00 94.62 97 ILE A C 1
ATOM 790 O O . ILE A 1 97 ? -7.383 9.021 3.568 1.00 94.62 97 ILE A O 1
ATOM 794 N N . MET A 1 98 ? -7.062 9.872 1.514 1.00 93.62 98 MET A N 1
ATOM 795 C CA . MET A 1 98 ? -6.880 11.247 1.997 1.00 93.62 98 MET A CA 1
ATOM 796 C C . MET A 1 98 ? -8.117 11.754 2.738 1.00 93.62 98 MET A C 1
ATOM 798 O O . MET A 1 98 ? -7.985 12.394 3.779 1.00 93.62 98 MET A O 1
ATOM 802 N N . GLU A 1 99 ? -9.306 11.443 2.226 1.00 93.81 99 GLU A N 1
ATOM 803 C CA . GLU A 1 99 ? -10.575 11.884 2.813 1.00 93.81 99 GLU A CA 1
ATOM 804 C C . GLU A 1 99 ? -10.934 11.137 4.106 1.00 93.81 99 GLU A C 1
ATOM 806 O O . GLU A 1 99 ? -11.604 11.685 4.981 1.00 93.81 99 GLU A O 1
ATOM 811 N N . THR A 1 100 ? -10.493 9.884 4.241 1.00 93.62 100 THR A N 1
ATOM 812 C CA . THR A 1 100 ? -10.909 8.985 5.332 1.00 93.62 100 THR A CA 1
ATOM 813 C C . THR A 1 100 ? -9.819 8.703 6.365 1.00 93.62 100 THR A C 1
ATOM 815 O O . THR A 1 100 ? -10.083 7.992 7.341 1.00 93.62 100 THR A O 1
ATOM 818 N N . THR A 1 101 ? -8.606 9.235 6.180 1.00 89.50 101 THR A N 1
ATOM 819 C CA . THR A 1 101 ? -7.454 8.964 7.052 1.00 89.50 101 THR A CA 1
ATOM 820 C C . THR A 1 101 ? -7.757 9.280 8.518 1.00 89.50 101 THR A C 1
ATOM 822 O O . THR A 1 101 ? -8.387 10.283 8.854 1.00 89.50 101 THR A O 1
ATOM 825 N N . SER A 1 102 ? -7.255 8.440 9.426 1.00 86.94 102 SER A N 1
ATOM 826 C CA . SER A 1 102 ? -7.420 8.623 10.875 1.00 86.94 102 SER A CA 1
ATOM 827 C C . SER A 1 102 ? -6.092 8.532 11.623 1.00 86.94 102 SER A C 1
ATOM 829 O O . SER A 1 102 ? -5.148 7.876 11.180 1.00 86.94 102 SER A O 1
ATOM 831 N N . GLU A 1 103 ? -6.019 9.156 12.804 1.00 82.06 103 GLU A N 1
ATOM 832 C CA . GLU A 1 103 ? -4.832 9.105 13.664 1.00 82.06 103 GLU A CA 1
ATOM 833 C C . GLU A 1 103 ? -4.422 7.677 14.035 1.00 82.06 103 GLU A C 1
ATOM 835 O O . GLU A 1 103 ? -3.235 7.428 14.225 1.00 82.06 103 GLU A O 1
ATOM 840 N N . ILE A 1 104 ? -5.354 6.720 14.082 1.00 82.00 104 ILE A N 1
ATOM 841 C CA . ILE A 1 104 ? -5.031 5.327 14.422 1.00 82.00 104 ILE A CA 1
ATOM 842 C C . ILE A 1 104 ? -4.026 4.685 13.449 1.00 82.00 104 ILE A C 1
ATOM 844 O O . ILE A 1 104 ? -3.222 3.849 13.853 1.00 82.00 104 ILE A O 1
ATOM 848 N N . GLU A 1 105 ? -4.004 5.130 12.192 1.00 84.62 105 GLU A N 1
ATOM 849 C CA . GLU A 1 105 ? -3.071 4.663 11.154 1.00 84.62 105 GLU A CA 1
ATOM 850 C C . GLU A 1 105 ? -1.676 5.294 11.291 1.00 84.62 105 GLU A C 1
ATOM 852 O O . GLU A 1 105 ? -0.736 4.951 10.570 1.00 84.62 105 GLU A O 1
ATOM 857 N N . SER A 1 106 ? -1.524 6.240 12.223 1.00 79.31 106 SER A N 1
ATOM 858 C CA . SER A 1 106 ? -0.259 6.906 12.531 1.00 79.31 106 SER A CA 1
ATOM 859 C C . SER A 1 106 ? 0.531 6.207 13.636 1.00 79.31 106 SER A C 1
ATOM 861 O O . SER A 1 106 ? 1.604 6.696 13.983 1.00 79.31 106 SER A O 1
ATOM 863 N N . PHE A 1 107 ? 0.061 5.079 14.181 1.00 79.19 107 PHE A N 1
ATOM 864 C CA . PHE A 1 107 ? 0.721 4.395 15.296 1.00 79.19 107 PHE A CA 1
ATOM 865 C C . PHE A 1 107 ? 1.134 2.952 14.977 1.00 79.19 107 PHE A C 1
ATOM 867 O O . PHE A 1 107 ? 0.361 2.148 14.460 1.00 79.19 107 PHE A O 1
ATOM 874 N N . HIS A 1 108 ? 2.340 2.590 15.414 1.00 71.12 108 HIS A N 1
ATOM 875 C CA . HIS A 1 108 ? 2.763 1.210 15.592 1.00 71.12 108 HIS A CA 1
ATOM 876 C C . HIS A 1 108 ? 2.053 0.641 16.817 1.00 71.12 108 HIS A C 1
ATOM 878 O O . HIS A 1 108 ? 2.312 1.061 17.947 1.00 71.12 108 HIS A O 1
ATOM 884 N N . VAL A 1 109 ? 1.173 -0.330 16.594 1.00 66.38 109 VAL A N 1
ATOM 885 C CA . VAL A 1 109 ? 0.577 -1.119 17.671 1.00 66.38 109 VAL A CA 1
ATOM 886 C C . VAL A 1 109 ? 1.505 -2.298 17.959 1.00 66.38 109 VAL A C 1
ATOM 888 O O . VAL A 1 109 ? 1.631 -3.209 17.133 1.00 66.38 109 VAL A O 1
ATOM 891 N N . PHE A 1 110 ? 2.190 -2.260 19.104 1.00 59.56 110 PHE A N 1
ATOM 892 C CA . PHE A 1 110 ? 2.976 -3.387 19.609 1.00 59.56 110 PHE A CA 1
ATOM 893 C C . PHE A 1 110 ? 2.060 -4.425 20.272 1.00 59.56 110 PHE A C 1
ATOM 895 O O . PHE A 1 110 ? 1.061 -4.074 20.899 1.00 59.56 110 PHE A O 1
ATOM 902 N N . SER A 1 111 ? 2.396 -5.714 20.158 1.00 55.06 111 SER A N 1
ATOM 903 C CA . SER A 1 111 ? 1.693 -6.773 20.889 1.00 55.06 111 SER A CA 1
ATOM 904 C C . SER A 1 111 ? 2.052 -6.693 22.378 1.00 55.06 111 SER A C 1
ATOM 906 O O . SER A 1 111 ? 3.121 -7.145 22.786 1.00 55.06 111 SER A O 1
ATOM 908 N N . GLY A 1 112 ? 1.188 -6.088 23.191 1.00 60.25 112 GLY A N 1
ATOM 909 C CA . GLY A 1 112 ? 1.401 -5.933 24.631 1.00 60.25 112 GLY A CA 1
ATOM 910 C C . GLY A 1 112 ? 0.408 -4.965 25.275 1.00 60.25 112 GLY A C 1
ATOM 911 O O . GLY A 1 112 ? -0.547 -4.528 24.637 1.00 60.25 112 GLY A O 1
ATOM 912 N N . SER A 1 113 ? 0.622 -4.642 26.551 1.00 44.53 113 SER A N 1
ATOM 913 C CA . SER A 1 113 ? -0.303 -3.830 27.353 1.00 44.53 113 SER A CA 1
ATOM 914 C C . SER A 1 113 ? -0.132 -2.313 27.218 1.00 44.53 113 SER A C 1
ATOM 916 O O . SER A 1 113 ? -1.098 -1.608 27.477 1.00 44.53 113 SER A O 1
ATOM 918 N N . VAL A 1 114 ? 1.024 -1.773 26.816 1.00 54.09 114 VAL A N 1
ATOM 919 C CA . VAL A 1 114 ? 1.215 -0.316 26.653 1.00 54.09 114 VAL A CA 1
ATOM 920 C C . VAL A 1 114 ? 2.370 -0.055 25.682 1.00 54.09 114 VAL A C 1
ATOM 922 O O . VAL A 1 114 ? 3.529 -0.266 26.025 1.00 54.09 114 VAL A O 1
ATOM 925 N N . GLY A 1 115 ? 2.082 0.410 24.468 1.00 56.50 115 GLY A N 1
ATOM 926 C CA . GLY A 1 115 ? 3.134 0.843 23.549 1.00 56.50 115 GLY A CA 1
ATOM 927 C C . GLY A 1 115 ? 2.592 1.250 22.190 1.00 56.50 115 GLY A C 1
ATOM 928 O O . GLY A 1 115 ? 2.499 0.423 21.289 1.00 56.50 115 GLY A O 1
ATOM 929 N N . MET A 1 116 ? 2.241 2.528 22.048 1.00 64.50 116 MET A N 1
ATOM 930 C CA . MET A 1 116 ? 1.972 3.150 20.753 1.00 64.50 116 MET A CA 1
ATOM 931 C C . MET A 1 116 ? 3.180 4.016 20.400 1.00 64.50 116 MET A C 1
ATOM 933 O O . MET A 1 116 ? 3.456 4.992 21.094 1.00 64.50 116 MET A O 1
ATOM 937 N N . ASN A 1 117 ? 3.917 3.656 19.348 1.00 71.44 117 ASN A N 1
ATOM 938 C CA . ASN A 1 117 ? 4.971 4.514 18.800 1.00 71.44 117 ASN A CA 1
ATOM 939 C C . ASN A 1 117 ? 4.461 5.146 17.507 1.00 71.44 117 ASN A C 1
ATOM 941 O O . ASN A 1 117 ? 4.015 4.432 16.610 1.00 71.44 117 ASN A O 1
ATOM 945 N N . ARG A 1 118 ? 4.494 6.474 17.398 1.00 77.25 118 ARG A N 1
ATOM 946 C CA . ARG A 1 118 ? 4.017 7.153 16.194 1.00 77.25 118 ARG A CA 1
ATOM 947 C C . ARG A 1 118 ? 4.958 6.866 15.023 1.00 77.25 118 ARG A C 1
ATOM 949 O O . ARG A 1 118 ? 6.174 6.921 15.168 1.00 77.25 118 ARG A O 1
ATOM 956 N N . HIS A 1 119 ? 4.404 6.586 13.852 1.00 76.44 119 HIS A N 1
ATOM 957 C CA . HIS A 1 119 ? 5.189 6.608 12.627 1.00 76.44 119 HIS A CA 1
ATOM 958 C C . HIS A 1 119 ? 5.796 8.003 12.431 1.00 76.44 119 HIS A C 1
ATOM 960 O O . HIS A 1 119 ? 5.117 9.014 12.610 1.00 76.44 119 HIS A O 1
ATOM 966 N N . THR A 1 120 ? 7.072 8.052 12.051 1.00 81.25 120 THR A N 1
ATOM 967 C CA . THR A 1 120 ? 7.767 9.303 11.719 1.00 81.25 120 THR A CA 1
ATOM 968 C C . THR A 1 120 ? 7.154 9.956 10.481 1.00 81.25 120 THR A C 1
ATOM 970 O O . THR A 1 120 ? 6.934 11.164 10.463 1.00 81.25 120 THR A O 1
ATOM 973 N N . THR A 1 121 ? 6.805 9.145 9.480 1.00 87.75 121 THR A N 1
ATOM 974 C CA . THR A 1 121 ? 6.103 9.581 8.268 1.00 87.75 121 THR A CA 1
ATOM 975 C C . THR A 1 121 ? 4.592 9.512 8.464 1.00 87.75 121 THR A C 1
ATOM 977 O O . THR A 1 121 ? 4.046 8.458 8.812 1.00 87.75 121 THR A O 1
ATOM 980 N N . THR A 1 122 ? 3.895 10.615 8.203 1.00 89.88 122 THR A N 1
ATOM 981 C CA . THR A 1 122 ? 2.429 10.675 8.274 1.00 89.88 122 THR A CA 1
ATOM 982 C C . THR A 1 122 ? 1.782 9.922 7.111 1.00 89.88 122 THR A C 1
ATOM 984 O O . THR A 1 122 ? 2.382 9.769 6.048 1.00 89.88 122 THR A O 1
ATOM 987 N N . MET A 1 123 ? 0.535 9.474 7.293 1.00 91.06 123 MET A N 1
ATOM 988 C CA . MET A 1 123 ? -0.239 8.859 6.208 1.00 91.06 123 MET A CA 1
ATOM 989 C C . MET A 1 123 ? -0.399 9.820 5.020 1.00 91.06 123 MET A C 1
ATOM 991 O O . MET A 1 123 ? -0.200 9.427 3.879 1.00 91.06 123 MET A O 1
ATOM 995 N N . HIS A 1 124 ? -0.645 11.105 5.300 1.00 91.62 124 HIS A N 1
ATOM 996 C CA . HIS A 1 124 ? -0.707 12.155 4.282 1.00 91.62 124 HIS A CA 1
ATOM 997 C C . HIS A 1 124 ? 0.572 12.227 3.436 1.00 91.62 124 HIS A C 1
ATOM 999 O O . HIS A 1 124 ? 0.499 12.254 2.214 1.00 91.62 124 HIS A O 1
ATOM 1005 N N . SER A 1 125 ? 1.749 12.213 4.070 1.00 93.12 125 SER A N 1
ATOM 1006 C CA . SER A 1 125 ? 3.031 12.275 3.355 1.00 93.12 125 SER A CA 1
ATOM 1007 C C . SER A 1 125 ? 3.272 11.041 2.477 1.00 93.12 125 SER A C 1
ATOM 1009 O O . SER A 1 125 ? 3.818 11.167 1.381 1.00 93.12 125 SER A O 1
ATOM 1011 N N . LEU A 1 126 ? 2.830 9.856 2.918 1.00 94.50 126 LEU A N 1
ATOM 1012 C CA . LEU A 1 126 ? 2.873 8.645 2.093 1.00 94.50 126 LEU A CA 1
ATOM 1013 C C . LEU A 1 126 ? 1.969 8.779 0.866 1.00 94.50 126 LEU A C 1
ATOM 1015 O O . LEU A 1 126 ? 2.413 8.525 -0.250 1.00 94.50 126 LEU A O 1
ATOM 1019 N N . VAL A 1 127 ? 0.724 9.212 1.064 1.00 95.62 127 VAL A N 1
ATOM 1020 C CA . VAL A 1 127 ? -0.233 9.393 -0.031 1.00 95.62 127 VAL A CA 1
ATOM 1021 C C . VAL A 1 127 ? 0.274 10.423 -1.044 1.00 95.62 127 VAL A C 1
ATOM 1023 O O . VAL A 1 127 ? 0.268 10.159 -2.241 1.00 95.62 127 VAL A O 1
ATOM 1026 N N . GLU A 1 128 ? 0.796 11.555 -0.576 1.00 95.56 128 GLU A N 1
ATOM 1027 C CA . GLU A 1 128 ? 1.392 12.585 -1.432 1.00 95.56 128 GLU A CA 1
ATOM 1028 C C . GLU A 1 128 ? 2.590 12.051 -2.230 1.00 95.56 128 GLU A C 1
ATOM 1030 O O . GLU A 1 128 ? 2.695 12.284 -3.432 1.00 95.56 128 GLU A O 1
ATOM 1035 N N . THR A 1 129 ? 3.460 11.263 -1.592 1.00 96.06 129 THR A N 1
ATOM 1036 C CA . THR A 1 129 ? 4.581 10.603 -2.280 1.00 96.06 129 THR A CA 1
ATOM 1037 C C . THR A 1 129 ? 4.081 9.666 -3.379 1.00 96.06 129 THR A C 1
ATOM 1039 O O . THR A 1 129 ? 4.616 9.675 -4.486 1.00 96.06 129 THR A O 1
ATOM 1042 N N . ALA A 1 130 ? 3.046 8.870 -3.095 1.00 96.62 130 ALA A N 1
ATOM 1043 C CA . ALA A 1 130 ? 2.453 7.968 -4.075 1.00 96.62 130 ALA A CA 1
ATOM 1044 C C . ALA A 1 130 ? 1.824 8.734 -5.253 1.00 96.62 130 ALA A C 1
ATOM 1046 O O . ALA A 1 130 ? 2.037 8.351 -6.402 1.00 96.62 130 ALA A O 1
ATOM 1047 N N . PHE A 1 131 ? 1.129 9.847 -4.994 1.00 96.69 131 PHE A N 1
ATOM 1048 C CA . PHE A 1 131 ? 0.613 10.722 -6.051 1.00 96.69 131 PHE A CA 1
ATOM 1049 C C . PHE A 1 131 ? 1.721 11.3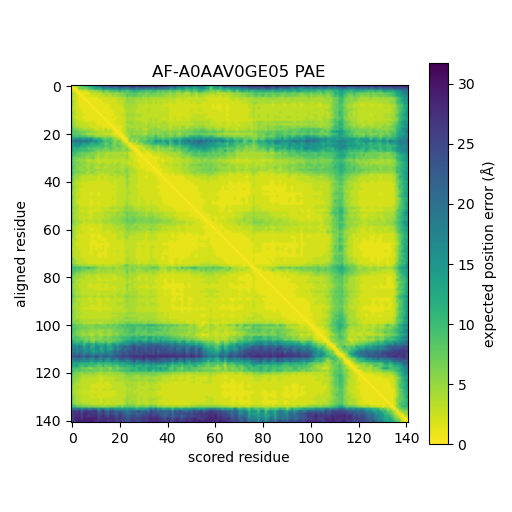09 -6.921 1.00 96.69 131 PHE A C 1
ATOM 1051 O O . PHE A 1 131 ? 1.590 11.315 -8.142 1.00 96.69 131 PHE A O 1
ATOM 1058 N N . ASN A 1 132 ? 2.810 11.789 -6.320 1.00 95.56 132 ASN A N 1
ATOM 1059 C CA . ASN A 1 132 ? 3.923 12.357 -7.079 1.00 95.56 132 ASN A CA 1
ATOM 1060 C C . ASN A 1 132 ? 4.542 11.309 -8.015 1.00 95.56 132 ASN A C 1
ATOM 1062 O O . ASN A 1 132 ? 4.699 11.579 -9.200 1.00 95.56 132 ASN A O 1
ATOM 1066 N N . LEU A 1 133 ? 4.745 10.076 -7.539 1.00 95.19 133 LEU A N 1
ATOM 1067 C CA . LEU A 1 133 ? 5.238 8.974 -8.376 1.00 95.19 133 LEU A CA 1
ATOM 1068 C C . LEU A 1 133 ? 4.299 8.638 -9.547 1.00 95.19 133 LEU A C 1
ATOM 1070 O O . LEU A 1 133 ? 4.765 8.339 -10.643 1.00 95.19 133 LEU A O 1
ATOM 1074 N N . LEU A 1 134 ? 2.980 8.710 -9.345 1.00 94.69 134 LEU A N 1
ATOM 1075 C CA . LEU A 1 134 ? 1.998 8.482 -10.415 1.00 94.69 134 LEU A CA 1
ATOM 1076 C C . LEU A 1 134 ? 1.997 9.611 -11.461 1.00 94.69 134 LEU A C 1
ATOM 1078 O O . LEU A 1 134 ? 1.775 9.348 -12.649 1.00 94.69 134 LEU A O 1
ATOM 1082 N N . ARG A 1 135 ? 2.268 10.849 -11.021 1.00 88.62 135 ARG A N 1
ATOM 1083 C CA . ARG A 1 135 ? 2.244 12.077 -11.832 1.00 88.62 135 ARG A CA 1
ATOM 1084 C C . ARG A 1 135 ? 3.547 12.363 -12.569 1.00 88.62 135 ARG A C 1
ATOM 1086 O O . ARG A 1 135 ? 3.474 12.899 -13.674 1.00 88.62 135 ARG A O 1
ATOM 1093 N N . ASP A 1 136 ? 4.706 12.028 -12.007 1.00 73.62 136 ASP A N 1
ATOM 1094 C CA . ASP A 1 136 ? 6.020 12.373 -12.576 1.00 73.62 136 ASP A CA 1
ATOM 1095 C C . ASP A 1 136 ? 6.250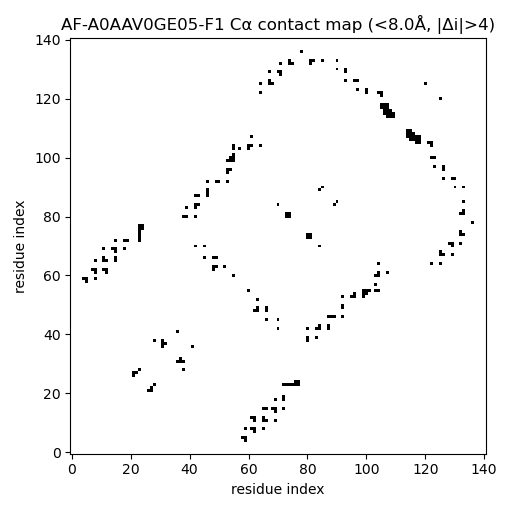 11.746 -13.969 1.00 73.62 136 ASP A C 1
ATOM 1097 O O . ASP A 1 136 ? 6.985 12.289 -14.792 1.00 73.62 136 ASP A O 1
ATOM 1101 N N . GLU A 1 137 ? 5.505 10.694 -14.321 1.00 59.59 137 GLU A N 1
ATOM 1102 C CA . GLU A 1 137 ? 5.486 10.103 -15.670 1.00 59.59 137 GLU A CA 1
ATOM 1103 C C . GLU A 1 137 ? 4.717 10.925 -16.728 1.00 59.59 137 GLU A C 1
ATOM 1105 O O . GLU A 1 137 ? 4.775 10.614 -17.917 1.00 59.59 137 GLU A O 1
ATOM 1110 N N . SER A 1 138 ? 4.001 11.984 -16.336 1.00 51.06 138 SER A N 1
ATOM 1111 C CA . SER A 1 138 ? 3.323 12.892 -17.281 1.00 51.06 138 SER A CA 1
ATOM 1112 C C . SER A 1 138 ? 4.219 14.023 -17.807 1.00 51.06 138 SER A C 1
ATOM 1114 O O . SER A 1 138 ? 3.793 14.766 -18.690 1.00 51.06 138 SER A O 1
ATOM 1116 N N . SER A 1 139 ? 5.447 14.164 -17.286 1.00 42.91 139 SER A N 1
ATOM 1117 C CA . SER A 1 139 ? 6.320 15.323 -17.552 1.00 42.91 139 SER A CA 1
ATOM 1118 C C . SER A 1 139 ? 7.609 15.016 -18.325 1.00 42.91 139 SER A C 1
ATOM 1120 O O . SER A 1 139 ? 8.422 15.923 -18.495 1.00 42.91 139 SER A O 1
ATOM 1122 N N . ASN A 1 140 ? 7.805 13.793 -18.830 1.00 37.00 140 ASN A N 1
ATOM 1123 C CA . ASN A 1 140 ? 8.967 13.465 -19.665 1.00 37.00 140 ASN A CA 1
ATOM 1124 C C . ASN A 1 140 ? 8.511 13.059 -21.087 1.00 37.00 140 ASN A C 1
ATOM 1126 O O . ASN A 1 140 ? 7.934 11.975 -21.225 1.00 37.00 140 ASN A O 1
ATOM 1130 N N . PRO A 1 141 ? 8.681 13.935 -22.103 1.00 39.16 141 PRO A N 1
ATOM 1131 C CA . PRO A 1 141 ? 8.267 13.687 -23.488 1.00 39.16 141 PRO A CA 1
ATOM 1132 C C . PRO A 1 141 ? 9.087 12.602 -24.196 1.00 39.16 141 PRO A C 1
ATOM 1134 O O . PRO A 1 141 ? 10.273 12.410 -23.841 1.00 39.16 141 PRO A O 1
#

Nearest PDB structures (foldseek):
  3j9t-assembly1_P  TM=7.883E-01  e=2.287E+00  Saccharomyces cerevisiae
  5voy-assembly1_P  TM=7.347E-01  e=5.529E+00  Saccharomyces cerevisiae S288C
  7vf5-assembly1_A  TM=4.654E-01  e=2.061E+00  Homo sapiens
  7yg4-assembly1_A  TM=5.061E-01  e=4.049E+00  Homo sapiens

Foldseek 3Di:
DDVVLVVLLVVLVVCLVVLVPPQLPDVVVVVCVVVVHDPLVLLLVLLVQLVVPLAADPSSRQNVVSSLSVLLSNLVPDVVSLVSNVVSPVLVSLVSCVVRPDCSNQWDDDPDDDDTDGDPDDPVNSSVSSVCSNCVVVPDD

Sequence (141 aa):
MTEESKMQEVMLGLASHVFMYMESGEESGMMFRKAGIKEAELAQKLIQILESHQYPSIKVPRIRRFAIELAIWMMRDNRRNIEVLRNLGMEHQLECIMETTSEIESFHVFSGSVGMNRHTTTMHSLVETAFNLLRDESSNP

Organism: NCBI:txid186058

Radius of gyration: 15.04 Å; Cα contacts (8 Å, |Δi|>4): 140; chains: 1; bounding box: 31×33×51 Å

pLDDT: mean 86.01, std 13.24, range [37.0, 97.75]

Solvent-accessible surface area (backbone atoms only — not comparable to full-atom values): 8081 Å² total; per-residue (Å²): 140,56,73,62,59,49,50,48,30,52,52,36,43,52,46,33,64,55,48,74,78,48,63,54,46,73,64,45,55,48,51,31,58,74,70,73,46,57,70,67,57,53,48,52,51,42,47,54,52,42,69,75,46,61,54,81,36,94,85,46,42,48,38,60,57,25,42,49,50,38,50,41,49,52,37,42,89,23,70,68,45,32,54,51,37,52,76,70,43,46,64,60,55,45,53,49,40,70,79,41,65,52,74,69,54,35,42,45,79,56,95,72,94,80,58,75,46,68,51,92,69,47,64,68,58,51,47,52,51,43,50,48,61,63,50,60,72,78,75,67,135

Mean predicted aligned error: 6.07 Å